Protein AF-A0A920W216-F1 (afdb_monomer)

Foldseek 3Di:
DDQDLCLCPPCCPPCVDPPDDRDDDDPVSQQVNQVVVVHGDDDPVRVCCVFCPDPRAPGSVHDDDD

Mean predicted aligned error: 6.57 Å

Structure (mmCIF, N/CA/C/O backbone):
data_AF-A0A920W216-F1
#
_entry.id   AF-A0A920W216-F1
#
loop_
_atom_site.group_PDB
_atom_site.id
_atom_site.type_symbol
_atom_site.label_atom_id
_atom_site.label_alt_id
_atom_site.label_comp_id
_atom_site.label_asym_id
_atom_site.label_entity_id
_atom_site.label_seq_id
_atom_site.pdbx_PDB_ins_code
_atom_site.Cartn_x
_atom_site.Cartn_y
_atom_site.Cartn_z
_atom_site.occupancy
_atom_site.B_iso_or_equiv
_atom_site.auth_seq_id
_atom_site.auth_comp_id
_atom_site.auth_asym_id
_atom_site.auth_atom_id
_atom_site.pdbx_PDB_model_num
ATOM 1 N N . MET A 1 1 ? 19.994 -1.014 -10.309 1.00 53.28 1 MET A N 1
ATOM 2 C CA . MET A 1 1 ? 18.656 -1.608 -10.516 1.00 53.28 1 MET A CA 1
ATOM 3 C C . MET A 1 1 ? 17.760 -0.508 -11.048 1.00 53.28 1 MET A C 1
ATOM 5 O O . MET A 1 1 ? 17.583 0.483 -10.355 1.00 53.28 1 MET A O 1
ATOM 9 N N . GLN A 1 2 ? 17.332 -0.613 -12.304 1.00 64.44 2 GLN A N 1
ATOM 10 C CA . GLN A 1 2 ? 16.473 0.376 -12.955 1.00 64.44 2 GLN A CA 1
ATOM 11 C C . GLN A 1 2 ? 15.012 -0.018 -12.718 1.00 64.44 2 GLN A C 1
ATOM 13 O O . GLN A 1 2 ? 14.683 -1.202 -12.773 1.00 64.44 2 GLN A O 1
ATOM 18 N N . PHE A 1 3 ? 14.168 0.963 -12.402 1.00 65.94 3 PHE A N 1
ATOM 19 C CA . PHE A 1 3 ? 12.723 0.781 -12.310 1.00 65.94 3 PHE A CA 1
ATOM 20 C C . PHE A 1 3 ? 12.187 0.365 -13.688 1.00 65.94 3 PHE A C 1
ATOM 22 O O . PHE A 1 3 ? 12.339 1.112 -14.653 1.00 65.94 3 PHE A O 1
ATOM 29 N N . ASP A 1 4 ? 11.614 -0.836 -13.773 1.00 71.38 4 ASP A N 1
ATOM 30 C CA . ASP A 1 4 ? 10.887 -1.323 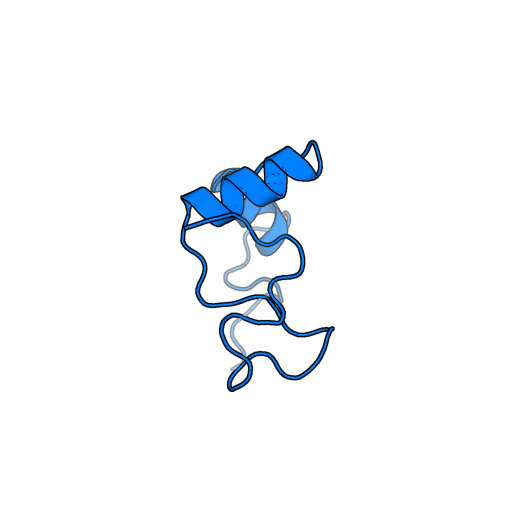-14.945 1.00 71.38 4 ASP A CA 1
ATOM 31 C C . ASP A 1 4 ? 9.384 -1.207 -14.643 1.00 71.38 4 ASP A C 1
ATOM 33 O O . ASP A 1 4 ? 8.866 -2.019 -13.869 1.00 71.38 4 ASP A O 1
ATOM 37 N N . PRO A 1 5 ? 8.673 -0.216 -15.213 1.00 69.31 5 PRO A N 1
ATOM 38 C CA . PRO A 1 5 ? 7.247 -0.024 -14.960 1.00 69.31 5 PRO A CA 1
ATOM 39 C C . PRO A 1 5 ? 6.402 -1.197 -15.465 1.00 69.31 5 PRO A C 1
ATOM 41 O O . PRO A 1 5 ? 5.270 -1.371 -15.020 1.00 69.31 5 PRO A O 1
ATOM 44 N N . GLN A 1 6 ? 6.934 -2.008 -16.384 1.00 71.88 6 GLN A N 1
ATOM 45 C CA . GLN A 1 6 ? 6.207 -3.142 -16.929 1.00 71.88 6 GLN A CA 1
ATOM 46 C C . GLN A 1 6 ? 6.334 -4.390 -16.069 1.00 71.88 6 GLN A C 1
ATOM 48 O O . GLN A 1 6 ? 5.496 -5.253 -16.254 1.00 71.88 6 GLN A O 1
ATOM 53 N N . HIS A 1 7 ? 7.322 -4.504 -15.168 1.00 71.44 7 HIS A N 1
ATOM 54 C CA . HIS A 1 7 ? 7.580 -5.617 -14.226 1.00 71.44 7 HIS A CA 1
ATOM 55 C C . HIS A 1 7 ? 7.620 -7.064 -14.791 1.00 71.44 7 HIS A C 1
ATOM 57 O O . HIS A 1 7 ? 8.088 -7.971 -14.099 1.00 71.44 7 HIS A O 1
ATOM 63 N N . LYS A 1 8 ? 7.203 -7.293 -16.046 1.00 65.06 8 LYS A N 1
ATOM 64 C CA . LYS A 1 8 ? 6.980 -8.589 -16.716 1.00 65.06 8 LYS A CA 1
ATOM 65 C C . LYS A 1 8 ? 8.218 -9.481 -16.781 1.00 65.06 8 LYS A C 1
ATOM 67 O O . LYS A 1 8 ? 8.110 -10.686 -16.969 1.00 65.06 8 LYS A O 1
ATOM 72 N N . THR A 1 9 ? 9.407 -8.904 -16.661 1.00 64.94 9 THR A N 1
ATOM 73 C CA . THR A 1 9 ? 10.666 -9.593 -16.971 1.00 64.94 9 THR A CA 1
ATOM 74 C C . THR A 1 9 ? 11.406 -10.121 -15.744 1.00 64.94 9 THR A C 1
ATOM 76 O O . THR A 1 9 ? 12.380 -10.857 -15.896 1.00 64.94 9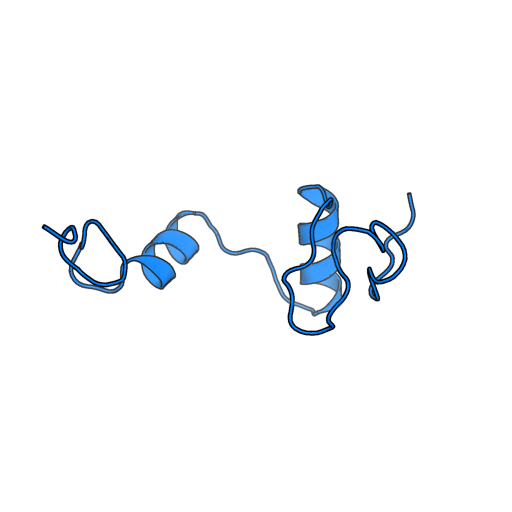 THR A O 1
ATOM 79 N N . ARG A 1 10 ? 10.974 -9.769 -14.524 1.00 70.00 10 ARG A N 1
ATOM 80 C CA . ARG A 1 10 ? 11.780 -10.020 -13.320 1.00 70.00 10 ARG A CA 1
ATOM 81 C C . ARG A 1 10 ? 11.616 -11.430 -12.746 1.00 70.00 10 ARG A C 1
ATOM 83 O O . ARG A 1 10 ? 12.607 -12.032 -12.345 1.00 70.00 10 ARG A O 1
ATOM 90 N N . TYR A 1 11 ? 10.389 -11.947 -12.721 1.00 73.62 11 TYR A N 1
ATOM 91 C CA . TYR A 1 11 ? 10.066 -13.289 -12.221 1.00 73.62 11 TYR A CA 1
ATOM 92 C C . TYR A 1 11 ? 9.066 -13.978 -13.154 1.00 73.62 11 TYR A C 1
ATOM 94 O O . TYR A 1 11 ? 7.924 -14.224 -12.758 1.00 73.62 11 TYR A O 1
ATOM 102 N N . PRO A 1 12 ? 9.473 -14.291 -14.399 1.00 72.06 12 PRO A N 1
ATOM 103 C 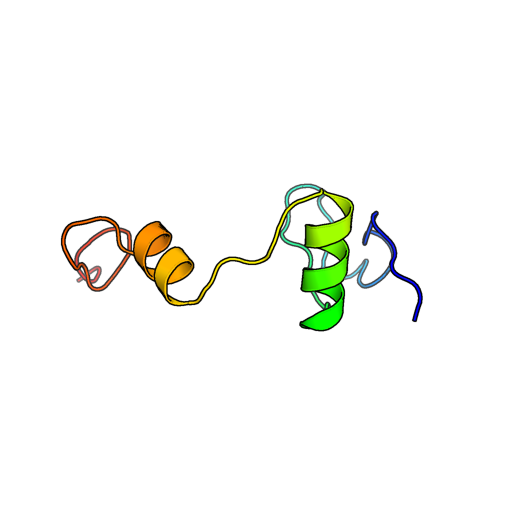CA . PRO A 1 12 ? 8.589 -14.934 -15.369 1.00 72.06 12 PRO A CA 1
ATOM 104 C C . PRO A 1 12 ? 8.064 -16.274 -14.854 1.00 72.06 12 PRO A C 1
ATOM 106 O O . PRO A 1 12 ? 7.014 -16.712 -15.295 1.00 72.06 12 PRO A O 1
ATOM 109 N N . GLN A 1 13 ? 8.768 -16.888 -13.896 1.00 76.38 13 GLN A N 1
ATOM 110 C CA . GLN A 1 13 ? 8.380 -18.122 -13.238 1.00 76.38 13 GLN A CA 1
ATOM 111 C C . GLN A 1 13 ? 7.422 -17.977 -12.044 1.00 76.38 13 GLN A C 1
ATOM 113 O O . GLN A 1 13 ? 7.237 -18.938 -11.310 1.00 76.38 13 GLN A O 1
ATOM 118 N N . TYR A 1 14 ? 6.893 -16.790 -11.760 1.00 74.69 14 TYR A N 1
ATOM 119 C CA . TYR A 1 14 ? 5.957 -16.577 -10.647 1.00 74.69 14 TYR A CA 1
ATOM 120 C C . TYR A 1 14 ? 4.899 -15.499 -10.942 1.00 74.69 14 TYR A C 1
ATOM 122 O O . TYR A 1 14 ? 4.075 -15.217 -10.080 1.00 74.69 14 TYR A O 1
ATOM 130 N N . SER A 1 15 ? 4.941 -14.883 -12.125 1.00 74.38 15 SER A N 1
ATOM 131 C CA . SER A 1 15 ? 4.079 -13.770 -12.540 1.00 74.38 15 SER A CA 1
ATOM 132 C C . SER A 1 15 ? 3.710 -13.959 -14.010 1.00 74.38 15 SER A C 1
ATOM 134 O O . SER A 1 15 ? 4.235 -13.287 -14.897 1.00 74.38 15 SER A O 1
ATOM 136 N N . TRP A 1 16 ? 2.882 -14.967 -14.265 1.00 72.69 16 TRP A N 1
ATOM 137 C CA . TRP A 1 16 ? 2.627 -15.514 -15.604 1.00 72.69 16 TRP A CA 1
ATOM 138 C C . TRP A 1 16 ? 1.391 -14.915 -16.275 1.00 72.69 16 TRP A C 1
ATOM 140 O O . TRP A 1 16 ? 1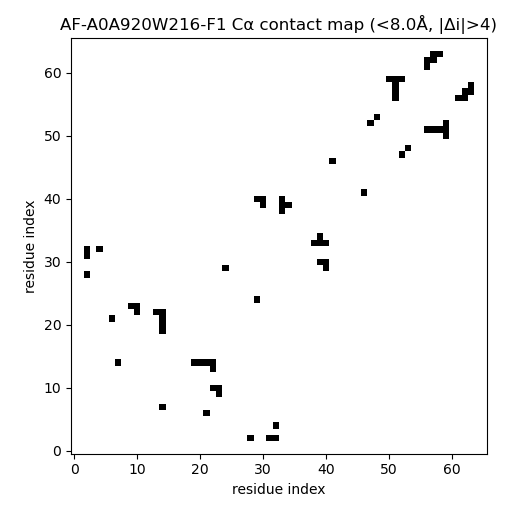.294 -14.935 -17.499 1.00 72.69 16 TRP A O 1
ATOM 150 N N . GLU A 1 17 ? 0.454 -14.405 -15.475 1.00 80.88 17 GLU A N 1
ATOM 151 C CA . GLU A 1 17 ? -0.791 -13.784 -15.930 1.00 80.88 17 GLU A CA 1
ATOM 152 C C . GLU A 1 17 ? -0.771 -12.284 -15.605 1.00 80.88 17 GLU A C 1
ATOM 154 O O . GLU A 1 17 ? -0.164 -11.860 -14.621 1.00 80.88 17 GLU A O 1
ATOM 159 N N . GLU A 1 18 ? -1.403 -11.467 -16.452 1.00 82.19 18 GLU A N 1
ATOM 160 C CA . GLU A 1 18 ? -1.352 -9.999 -16.337 1.00 82.19 18 GLU A CA 1
ATOM 161 C C . GLU A 1 18 ? -2.167 -9.436 -15.158 1.00 82.19 18 GLU A C 1
ATOM 163 O O . GLU A 1 18 ? -1.959 -8.289 -14.769 1.00 82.19 18 GLU A O 1
ATOM 168 N N . ASP A 1 19 ? -3.086 -10.217 -14.591 1.00 87.38 19 ASP A N 1
ATOM 169 C CA . ASP A 1 19 ? -3.976 -9.853 -13.481 1.00 87.38 19 ASP A CA 1
ATOM 170 C C . ASP A 1 19 ? -3.448 -10.278 -12.100 1.00 87.38 19 ASP A C 1
ATOM 172 O O . ASP A 1 19 ? -4.071 -9.999 -11.071 1.00 87.38 19 ASP A O 1
ATOM 176 N N . GLN A 1 20 ? -2.275 -10.912 -12.053 1.00 86.50 20 GLN A N 1
ATOM 177 C CA . GLN A 1 20 ? -1.618 -11.284 -10.806 1.00 86.50 20 GLN A CA 1
ATOM 178 C C . GLN A 1 20 ? -0.922 -10.078 -10.156 1.00 86.50 20 GLN A C 1
ATOM 180 O O . GLN A 1 20 ? -0.407 -9.190 -10.842 1.00 86.50 20 GLN A O 1
ATOM 185 N N . PRO A 1 21 ? -0.859 -10.024 -8.813 1.00 88.31 21 PRO A N 1
ATOM 186 C CA . PRO A 1 21 ? -0.112 -8.980 -8.132 1.00 88.31 21 PRO A CA 1
ATOM 187 C C . PRO A 1 21 ? 1.385 -9.098 -8.439 1.00 88.31 21 PRO A C 1
ATOM 189 O O . PRO A 1 21 ? 1.969 -10.179 -8.370 1.00 88.31 21 PRO A O 1
ATOM 192 N N . VAL A 1 22 ? 2.027 -7.959 -8.701 1.00 87.75 22 VAL A N 1
ATOM 193 C CA . VAL A 1 22 ? 3.482 -7.883 -8.887 1.00 87.75 22 VAL A CA 1
ATOM 194 C C . VAL A 1 22 ? 4.204 -8.309 -7.608 1.00 87.75 22 VAL A C 1
ATOM 196 O O . VAL A 1 22 ? 3.902 -7.811 -6.522 1.00 87.75 22 VAL A O 1
ATOM 199 N N . ILE A 1 23 ? 5.207 -9.181 -7.737 1.00 86.38 23 ILE A N 1
ATOM 200 C CA . ILE A 1 23 ? 6.021 -9.672 -6.615 1.00 86.38 23 ILE A CA 1
ATOM 201 C C . ILE A 1 23 ? 7.517 -9.377 -6.790 1.00 86.38 23 ILE A C 1
ATOM 203 O O . ILE A 1 23 ? 7.985 -8.989 -7.860 1.00 86.38 23 ILE A O 1
ATOM 207 N N . GLY A 1 24 ? 8.291 -9.593 -5.720 1.00 85.69 24 GLY A N 1
ATOM 208 C CA . GLY A 1 24 ? 9.753 -9.477 -5.746 1.00 85.69 24 GLY A CA 1
ATOM 209 C C . GLY A 1 24 ? 10.254 -8.044 -5.954 1.00 85.69 24 GLY A C 1
ATOM 210 O O . GLY A 1 24 ? 11.311 -7.820 -6.555 1.00 85.69 24 GLY A O 1
ATOM 211 N N . ILE A 1 25 ? 9.474 -7.087 -5.456 1.00 88.50 25 ILE A N 1
ATOM 212 C CA . ILE A 1 25 ? 9.841 -5.681 -5.331 1.00 88.50 25 ILE A CA 1
ATOM 213 C C . ILE A 1 25 ? 10.184 -5.362 -3.877 1.00 88.50 25 ILE A C 1
ATOM 215 O O . ILE A 1 25 ? 9.665 -5.987 -2.950 1.00 88.50 25 ILE A O 1
ATOM 219 N N . ASN A 1 26 ? 11.048 -4.377 -3.668 1.00 91.38 26 ASN A N 1
ATOM 220 C CA . ASN A 1 26 ? 11.288 -3.818 -2.341 1.00 91.38 26 ASN A CA 1
ATOM 221 C C . ASN A 1 26 ? 10.438 -2.556 -2.089 1.00 91.38 26 ASN A C 1
ATOM 223 O O . ASN A 1 26 ? 9.760 -2.039 -2.977 1.00 91.38 26 ASN A O 1
ATOM 227 N N . TYR A 1 27 ? 10.503 -2.034 -0.861 1.00 92.88 27 TYR A N 1
ATOM 228 C CA . TYR A 1 27 ? 9.754 -0.844 -0.441 1.00 92.88 27 TYR A CA 1
ATOM 229 C C . TYR A 1 27 ? 10.035 0.404 -1.299 1.00 92.88 27 TYR A C 1
ATOM 231 O O . TYR A 1 27 ? 9.114 1.141 -1.646 1.00 92.88 27 TYR A O 1
ATOM 239 N N . TYR A 1 28 ? 11.293 0.637 -1.683 1.00 94.19 28 TYR A N 1
ATOM 240 C 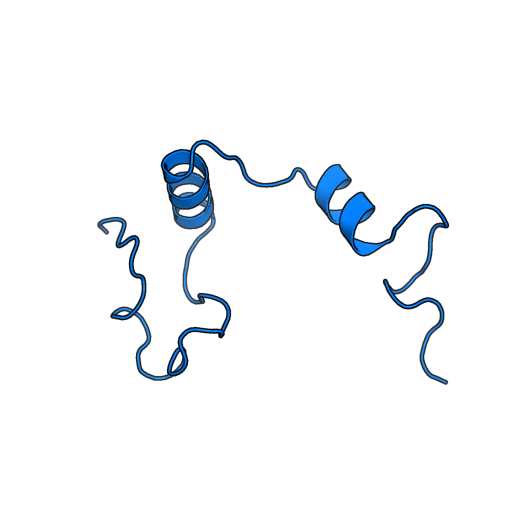CA . TYR A 1 28 ? 11.670 1.804 -2.485 1.00 94.19 28 TYR A CA 1
ATOM 241 C C . TYR A 1 28 ? 11.100 1.734 -3.902 1.00 94.19 28 TYR A C 1
ATOM 243 O O . TYR A 1 28 ? 10.674 2.749 -4.447 1.00 94.19 28 TYR A O 1
ATOM 251 N N . GLU A 1 29 ? 11.043 0.540 -4.488 1.00 92.44 29 GLU A N 1
ATOM 252 C CA . GLU A 1 29 ? 10.433 0.326 -5.802 1.00 92.44 29 GLU A CA 1
ATOM 253 C C . GLU A 1 29 ? 8.926 0.592 -5.773 1.00 92.44 29 GLU A C 1
ATOM 255 O O . GLU A 1 29 ? 8.409 1.247 -6.677 1.00 92.44 29 GLU A O 1
ATOM 260 N N . ALA A 1 30 ? 8.237 0.178 -4.705 1.00 93.81 30 ALA A N 1
ATOM 261 C CA . ALA A 1 30 ? 6.820 0.482 -4.508 1.00 93.81 30 ALA A CA 1
ATOM 262 C C . ALA A 1 30 ? 6.555 1.999 -4.385 1.00 93.81 30 ALA A C 1
ATOM 264 O O . ALA A 1 30 ? 5.573 2.507 -4.935 1.00 93.81 30 ALA A O 1
ATOM 265 N N . ILE A 1 31 ? 7.447 2.744 -3.716 1.00 95.50 31 ILE A N 1
ATOM 266 C CA . ILE A 1 31 ? 7.373 4.214 -3.658 1.00 95.50 31 ILE A CA 1
ATOM 267 C C . ILE A 1 31 ? 7.558 4.823 -5.047 1.00 95.50 31 ILE A C 1
ATOM 269 O O . ILE A 1 31 ? 6.741 5.643 -5.459 1.00 95.50 31 ILE A O 1
ATOM 273 N N . ILE A 1 32 ? 8.618 4.438 -5.764 1.00 94.50 32 ILE A N 1
ATOM 274 C CA . ILE A 1 32 ? 8.929 4.989 -7.091 1.00 94.50 32 ILE A CA 1
ATOM 275 C C . ILE A 1 32 ? 7.764 4.749 -8.053 1.00 94.50 32 ILE A C 1
ATOM 277 O O . ILE A 1 32 ? 7.366 5.674 -8.757 1.00 94.50 32 ILE A O 1
ATOM 281 N N . PHE A 1 33 ? 7.178 3.548 -8.037 1.00 92.38 33 PHE A N 1
ATOM 282 C CA . PHE A 1 33 ? 5.998 3.225 -8.837 1.00 92.38 33 PHE A CA 1
ATOM 283 C C . PHE A 1 33 ? 4.809 4.134 -8.508 1.00 92.38 33 PHE A C 1
ATOM 285 O O . PHE A 1 33 ? 4.184 4.689 -9.408 1.00 92.38 33 PHE A O 1
ATOM 292 N N . SER A 1 34 ? 4.526 4.325 -7.217 1.00 95.31 34 SER A N 1
ATOM 293 C CA . SER A 1 34 ? 3.426 5.189 -6.778 1.00 95.31 34 SER A CA 1
ATOM 294 C C . SER A 1 34 ? 3.630 6.629 -7.251 1.00 95.31 34 SER A C 1
ATOM 296 O O . SER A 1 34 ? 2.709 7.227 -7.793 1.00 95.31 34 SER A O 1
ATOM 298 N N . LEU A 1 35 ? 4.849 7.160 -7.112 1.00 95.25 35 LEU A N 1
ATOM 299 C CA . LEU A 1 35 ? 5.196 8.515 -7.546 1.00 95.25 35 LEU A CA 1
ATOM 300 C C . LEU A 1 35 ? 5.134 8.682 -9.067 1.00 95.25 35 LEU A C 1
ATOM 302 O O . LEU A 1 35 ? 4.724 9.736 -9.541 1.00 95.25 35 LEU A O 1
ATOM 306 N N . TRP A 1 36 ? 5.521 7.657 -9.830 1.00 93.12 36 TRP A N 1
ATOM 307 C CA . TRP A 1 36 ? 5.407 7.660 -11.290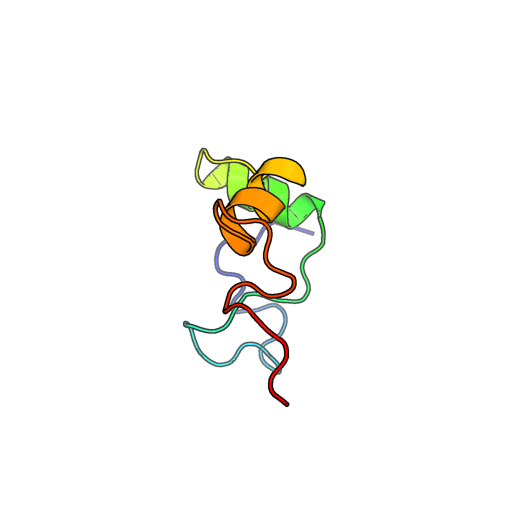 1.00 93.12 36 TRP A CA 1
ATOM 308 C C . TRP A 1 36 ? 3.949 7.784 -11.761 1.00 93.12 36 TRP A C 1
ATOM 310 O O . TRP A 1 36 ? 3.696 8.405 -12.788 1.00 93.12 36 TRP A O 1
ATOM 320 N N . LEU A 1 37 ? 2.997 7.261 -10.982 1.00 95.00 37 LEU A N 1
ATOM 321 C CA . LEU A 1 37 ? 1.555 7.438 -11.193 1.00 95.00 37 LEU A CA 1
ATOM 322 C C . LEU A 1 37 ? 0.987 8.732 -10.581 1.00 95.00 37 LEU A C 1
ATOM 324 O O . LEU A 1 37 ? -0.229 8.892 -10.549 1.00 95.00 37 LEU A O 1
ATOM 328 N N . GLU A 1 38 ? 1.830 9.625 -10.055 1.00 96.88 38 GLU A N 1
ATOM 329 C CA . GLU A 1 38 ? 1.413 10.814 -9.290 1.00 96.88 38 GLU A CA 1
ATOM 330 C C . GLU A 1 38 ? 0.582 10.476 -8.029 1.00 96.88 38 GLU A C 1
ATOM 332 O O . GLU A 1 38 ? -0.202 11.281 -7.526 1.00 96.88 38 GLU A O 1
ATOM 337 N N . LEU A 1 39 ? 0.778 9.273 -7.481 1.00 96.69 39 LEU A N 1
ATOM 338 C CA . LEU A 1 39 ? 0.165 8.768 -6.253 1.00 96.69 39 LEU A CA 1
ATOM 339 C C . LEU A 1 39 ? 1.206 8.632 -5.127 1.00 96.69 39 LEU A C 1
ATOM 341 O O . LEU A 1 39 ? 2.376 9.001 -5.246 1.00 96.69 39 LEU A O 1
ATOM 345 N N . ARG A 1 40 ? 0.778 8.066 -3.994 1.00 97.81 40 ARG A N 1
ATOM 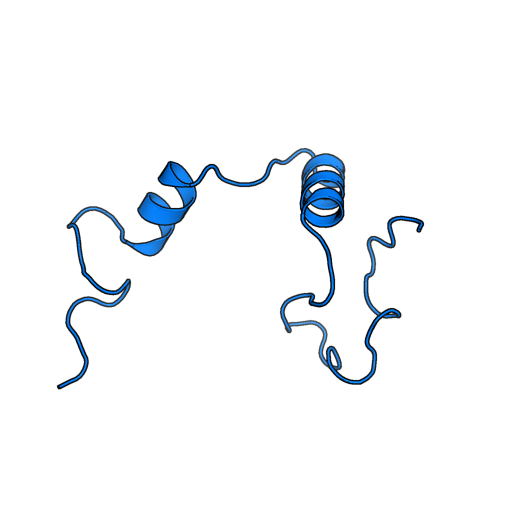346 C CA . ARG A 1 40 ? 1.651 7.656 -2.888 1.00 97.81 40 ARG A CA 1
ATOM 347 C C . ARG A 1 40 ? 1.188 6.333 -2.295 1.00 97.81 40 ARG A C 1
ATOM 349 O O . ARG A 1 40 ? 0.017 5.976 -2.411 1.00 97.81 40 ARG A O 1
ATOM 356 N N . LEU A 1 41 ? 2.085 5.664 -1.578 1.00 97.25 41 LEU A N 1
ATOM 357 C CA . LEU A 1 41 ? 1.692 4.539 -0.738 1.00 97.25 41 LEU A CA 1
ATOM 358 C C . LEU A 1 41 ? 0.729 5.000 0.375 1.00 97.25 41 LEU A C 1
ATOM 360 O O . LEU A 1 41 ? 0.846 6.132 0.875 1.00 97.25 41 LEU A O 1
ATOM 364 N N . PRO A 1 42 ? -0.223 4.138 0.775 1.00 97.62 42 PRO A N 1
ATOM 365 C CA . PRO A 1 42 ? -1.056 4.403 1.934 1.00 97.62 42 PRO A CA 1
ATOM 366 C C . PRO A 1 42 ? -0.198 4.412 3.201 1.00 97.62 42 PRO A C 1
ATOM 368 O O . PRO A 1 42 ? 0.785 3.681 3.327 1.00 97.62 42 PRO A O 1
ATOM 371 N N . THR A 1 43 ? -0.596 5.229 4.168 1.00 97.44 43 THR A N 1
ATOM 372 C CA . THR A 1 43 ? -0.125 5.081 5.546 1.00 97.44 43 THR A CA 1
ATOM 373 C C . THR A 1 43 ? -0.732 3.822 6.164 1.00 97.44 43 THR A C 1
ATOM 375 O O . THR A 1 43 ? -1.780 3.349 5.726 1.00 97.44 43 THR A O 1
ATOM 378 N N . GLU A 1 44 ? -0.124 3.308 7.232 1.00 96.38 44 GLU A N 1
ATOM 379 C CA . GLU A 1 44 ? -0.656 2.156 7.975 1.00 96.38 44 GLU A CA 1
ATOM 380 C C . GLU A 1 44 ? -2.121 2.363 8.400 1.00 96.38 44 GLU A C 1
ATOM 382 O O . GLU A 1 44 ? -2.957 1.482 8.221 1.00 96.38 44 GLU A O 1
ATOM 387 N N . LYS A 1 45 ? -2.462 3.569 8.878 1.00 94.75 45 LYS A N 1
ATOM 388 C CA . LYS A 1 45 ? -3.829 3.922 9.293 1.00 94.75 45 LYS A CA 1
ATOM 389 C C . LYS A 1 45 ? -4.823 3.905 8.134 1.00 94.75 45 LYS A C 1
ATOM 391 O O . LYS A 1 45 ? -5.956 3.466 8.305 1.00 94.75 45 LYS A O 1
ATOM 396 N N . GLU A 1 46 ? -4.422 4.400 6.967 1.00 96.31 46 GLU A N 1
ATOM 397 C CA . GLU A 1 46 ? -5.267 4.373 5.768 1.00 96.31 46 GLU A CA 1
ATOM 398 C C . GLU A 1 46 ? -5.466 2.946 5.269 1.00 96.31 46 GLU A C 1
ATOM 400 O O . GLU A 1 46 ? -6.583 2.577 4.911 1.00 96.31 46 GLU A O 1
ATOM 405 N N . TRP A 1 47 ? -4.403 2.140 5.299 1.00 94.88 47 TRP A N 1
ATOM 406 C CA . TRP A 1 47 ? -4.458 0.737 4.912 1.00 94.88 47 TRP A CA 1
ATOM 407 C C . TRP A 1 47 ? -5.387 -0.061 5.833 1.00 94.88 47 TRP A C 1
ATOM 409 O O . TRP A 1 47 ? -6.288 -0.745 5.350 1.00 94.88 47 TRP A O 1
ATOM 419 N N . GLU A 1 48 ? -5.253 0.100 7.155 1.00 92.88 48 GLU A N 1
ATOM 420 C CA . GLU A 1 48 ? -6.152 -0.535 8.124 1.00 92.88 48 GLU A CA 1
ATOM 421 C C . GLU A 1 48 ? -7.601 -0.087 7.914 1.00 92.88 48 GLU A C 1
ATOM 423 O O . GLU A 1 48 ? -8.511 -0.917 7.892 1.00 92.88 48 GLU A O 1
ATOM 428 N N . LYS A 1 49 ? -7.829 1.218 7.722 1.00 91.12 49 LYS A N 1
ATOM 429 C CA . LYS A 1 49 ? -9.174 1.755 7.515 1.00 91.12 49 LYS A CA 1
ATOM 430 C C . LYS A 1 49 ? -9.837 1.182 6.261 1.00 91.12 49 LYS A C 1
ATOM 432 O O . LYS A 1 49 ? -11.022 0.853 6.308 1.00 91.12 49 LYS A O 1
ATOM 437 N N . ALA A 1 50 ? -9.085 1.063 5.168 1.00 92.06 50 ALA A N 1
ATOM 438 C CA . ALA A 1 50 ? -9.565 0.492 3.914 1.00 92.06 50 ALA A CA 1
ATOM 439 C C . ALA A 1 50 ? -9.858 -1.012 4.037 1.00 92.06 50 ALA A C 1
ATOM 441 O O . ALA A 1 50 ? -10.870 -1.475 3.521 1.00 92.06 50 ALA A O 1
ATOM 442 N N . ALA A 1 51 ? -9.009 -1.761 4.749 1.00 91.06 51 ALA A N 1
ATOM 443 C CA . ALA A 1 51 ? -9.164 -3.204 4.916 1.00 91.06 51 ALA A CA 1
ATOM 444 C C . ALA A 1 51 ? -10.276 -3.583 5.909 1.00 91.06 51 ALA A C 1
ATOM 446 O O . ALA A 1 51 ? -11.047 -4.503 5.652 1.00 91.06 51 ALA A O 1
ATOM 447 N N . ARG A 1 52 ? -10.359 -2.896 7.056 1.00 89.12 52 ARG A N 1
ATOM 448 C CA . ARG A 1 52 ? -11.263 -3.254 8.164 1.00 89.12 52 ARG A CA 1
ATOM 449 C C . ARG A 1 52 ? -12.651 -2.619 8.053 1.00 89.12 52 ARG A C 1
ATOM 451 O O . ARG A 1 52 ? -13.598 -3.117 8.651 1.00 89.12 52 ARG A O 1
ATOM 458 N N . GLY A 1 53 ? -12.786 -1.510 7.328 1.00 84.94 53 GLY A N 1
ATOM 459 C CA . GLY A 1 53 ? -14.041 -0.763 7.241 1.00 84.94 53 GLY A CA 1
ATOM 460 C C . GLY A 1 53 ? -14.287 0.170 8.438 1.00 84.94 53 GLY A C 1
ATOM 461 O O . GLY A 1 53 ? -13.383 0.837 8.952 1.00 84.94 53 GLY A O 1
ATOM 462 N N . THR A 1 54 ? -15.545 0.329 8.851 1.00 85.00 54 THR A N 1
ATOM 463 C CA . THR A 1 54 ? -15.962 1.318 9.871 1.00 85.00 54 THR A CA 1
ATOM 464 C C . THR A 1 54 ? -16.335 0.729 11.222 1.00 85.00 54 THR A C 1
ATOM 466 O O . THR A 1 54 ? -16.464 1.495 12.172 1.00 85.00 54 THR A O 1
ATOM 469 N N . ASP A 1 55 ? -16.460 -0.588 11.327 1.00 84.69 55 ASP A N 1
ATOM 470 C CA . ASP A 1 55 ? -17.093 -1.280 12.451 1.00 84.69 55 ASP A CA 1
ATOM 471 C C . ASP A 1 55 ? -16.143 -2.202 13.236 1.00 84.69 55 ASP A C 1
ATOM 473 O O . ASP A 1 55 ? -16.582 -2.934 14.115 1.00 84.69 55 ASP A O 1
ATOM 477 N N . GLY A 1 56 ? -14.831 -2.119 12.987 1.00 80.50 56 GLY A N 1
ATOM 478 C CA . GLY A 1 56 ? -13.816 -2.676 13.893 1.00 80.50 56 GLY A CA 1
ATOM 479 C C . GLY A 1 56 ? -13.652 -4.198 13.850 1.00 80.50 56 GLY A C 1
ATOM 480 O O . GLY A 1 56 ? -13.167 -4.775 14.819 1.00 80.50 56 GLY A O 1
ATOM 481 N N . ARG A 1 57 ? -14.025 -4.845 12.743 1.00 85.50 57 ARG A N 1
ATOM 482 C CA . ARG A 1 57 ? -13.962 -6.307 12.571 1.00 85.50 57 ARG A CA 1
ATOM 483 C C . ARG A 1 57 ? -12.548 -6.882 12.697 1.00 85.50 57 ARG A C 1
ATOM 485 O O . ARG A 1 57 ? -11.560 -6.226 12.366 1.00 85.50 57 ARG A O 1
ATOM 492 N N . VAL A 1 58 ? -12.463 -8.150 13.103 1.00 86.62 58 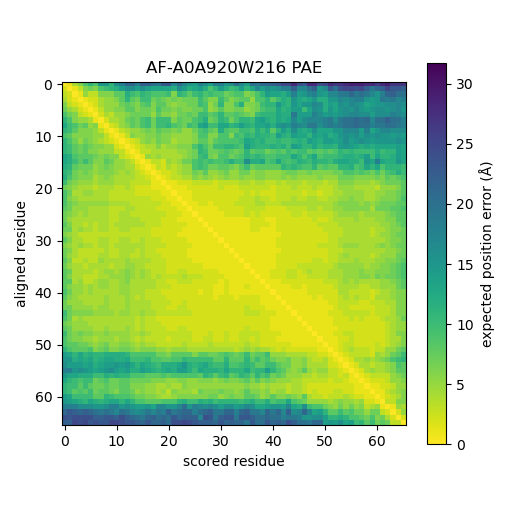VAL A N 1
ATOM 493 C CA . VAL A 1 58 ? -11.195 -8.901 13.127 1.00 86.62 58 VAL A CA 1
ATOM 494 C C . VAL A 1 58 ? -10.711 -9.185 11.702 1.00 86.62 58 VAL A C 1
ATOM 496 O O . VAL A 1 58 ? -9.535 -8.981 11.405 1.00 86.62 58 VAL A O 1
ATOM 499 N N . TYR A 1 59 ? -11.623 -9.578 10.808 1.00 87.56 59 TYR A N 1
ATOM 500 C CA . TYR A 1 59 ? -11.347 -9.777 9.386 1.00 87.56 59 TYR A CA 1
ATOM 501 C C . TYR A 1 59 ? -12.152 -8.798 8.524 1.00 87.56 59 TYR A C 1
ATOM 503 O O . TYR A 1 59 ? -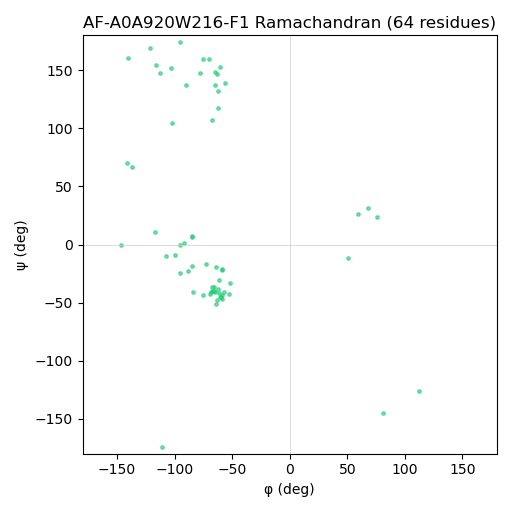13.245 -8.394 8.925 1.00 87.56 59 TYR A O 1
ATOM 511 N N . PRO A 1 60 ? -11.690 -8.462 7.305 1.00 85.56 60 PRO A N 1
ATOM 512 C CA . PRO A 1 60 ? -12.447 -7.610 6.380 1.00 85.56 60 PRO A CA 1
ATOM 513 C C . PRO A 1 60 ? -13.895 -8.083 6.146 1.00 85.56 60 PRO A C 1
ATOM 515 O O . PRO A 1 60 ? -14.815 -7.279 5.999 1.00 85.56 60 PRO A O 1
ATOM 518 N N . TRP A 1 61 ? -14.119 -9.400 6.168 1.00 87.00 61 TRP A N 1
ATOM 519 C CA . TRP A 1 61 ? -15.430 -10.031 5.980 1.00 87.00 61 TRP A CA 1
ATOM 520 C C . TRP A 1 61 ? -16.219 -10.279 7.279 1.00 87.00 61 TRP A C 1
ATOM 522 O O . TRP A 1 61 ? -17.338 -10.777 7.204 1.00 87.00 61 TRP A O 1
ATOM 532 N N . GLY A 1 62 ? -15.699 -9.900 8.452 1.00 83.38 62 GLY A N 1
ATOM 533 C CA . GLY A 1 62 ? -16.388 -10.052 9.739 1.00 83.38 62 GLY A CA 1
ATOM 534 C C . GLY A 1 62 ? -15.727 -11.063 10.668 1.00 83.38 62 GLY A C 1
ATOM 535 O O . GLY A 1 62 ? -14.547 -10.932 10.997 1.00 83.38 62 GLY A O 1
ATOM 536 N N . GLU A 1 63 ? -16.523 -12.023 11.128 1.00 81.62 63 GLU A N 1
ATOM 537 C CA . GLU A 1 63 ? -16.114 -13.037 12.098 1.00 81.62 63 GLU A CA 1
ATOM 538 C C . GLU A 1 63 ? -15.222 -14.114 11.469 1.00 81.62 63 GLU A C 1
ATOM 540 O O . GLU A 1 63 ? -15.199 -14.313 10.249 1.00 81.62 63 GLU A O 1
ATOM 545 N N . ALA A 1 64 ? -14.474 -14.818 12.322 1.00 75.25 64 ALA A N 1
ATOM 546 C CA . ALA A 1 64 ? -13.744 -16.007 11.904 1.00 75.25 64 ALA A CA 1
ATOM 547 C C . ALA A 1 64 ? -14.722 -17.020 11.292 1.00 75.25 64 ALA A C 1
ATOM 549 O O . ALA A 1 64 ? -15.818 -17.223 11.816 1.00 75.25 64 ALA A O 1
ATOM 550 N N . MET A 1 65 ? -14.324 -17.668 10.196 1.00 70.12 65 MET A N 1
ATOM 551 C CA . MET A 1 65 ? -15.070 -18.825 9.707 1.00 70.12 65 MET A CA 1
ATOM 552 C C . MET A 1 65 ? -14.904 -19.943 10.741 1.00 70.12 65 MET A C 1
ATOM 554 O O . MET A 1 65 ? -13.797 -20.457 10.911 1.00 70.12 65 MET A O 1
ATOM 558 N N . GLY A 1 66 ? -15.975 -20.208 11.492 1.00 59.00 66 GLY A N 1
ATOM 559 C CA . GLY A 1 66 ? -16.089 -21.332 12.423 1.00 59.00 66 GLY A CA 1
ATOM 560 C C . GLY A 1 66 ? -16.414 -22.634 11.714 1.00 59.00 66 GLY A C 1
ATOM 561 O O . GLY A 1 66 ? -17.053 -22.573 10.638 1.00 59.00 66 GLY A O 1
#

Radius of gyration: 15.89 Å; Cα contacts (8 Å, |Δi|>4): 36; chains: 1; bounding box: 36×32×31 Å

Solvent-accessible surface area (backbone atoms only — not comparable to full-atom values): 4524 Å² total; per-residue (Å²): 137,80,92,59,94,74,62,64,80,78,47,59,91,80,51,81,54,93,87,56,80,89,74,97,70,56,74,66,56,54,46,53,54,25,49,75,70,76,48,68,74,73,52,73,69,54,48,49,41,70,53,34,55,91,79,76,41,90,37,68,90,34,78,79,90,126

Secondary structure (DSSP, 8-state):
----TT-TTS-TTT--STTSPP-S--HHHHHHHHHHTT--PPPHHHHHHHHHTTTT-SBTTBS---

Nearest PDB structures (foldseek):
  6vqp-assembly1_A  TM=9.489E-01  e=1.170E-03  Micromonospora echinospora

pLDDT: mean 84.39, std 10.97, range [53.28, 97.81]

Sequence (66 aa):
MQFDPQHKTRYPQYSWEEDQPVIGINYYEAIIFSLWLELRLPTEKEWEKAARGTDGRVYPWGEAMG